Protein AF-A0A6H2NIH2-F1 (afdb_monomer_lite)

Foldseek 3Di:
DDWDWAAACVRDTDIHDPVNVVVQCVDVQCPVVVVVVSVQRNDAPDWDQDPVDNVDIDGDDDDCPRPPNPPD

Sequence (72 aa):
MVATLLLDYQSRPVRLTDERLEHILAHPEMMGMTALIAETLKNPQLVRQSRSDETAALYYRFYTQTTIGNWR

pLDDT: mean 86.3, std 14.31, range [40.66, 96.62]

Secondary structure (DSSP, 8-state):
--EEEEE-TT--EEEEEHHHHHHHHTSGGGTT-HHHHHHHHHS-SEEEE-SS-TT-EEEE---TTSSTT---

Radius of gyration: 13.25 Å; chains: 1; bounding box: 34×33×30 Å

Structure (mmCIF, N/CA/C/O backbone):
data_AF-A0A6H2NIH2-F1
#
_entry.id   AF-A0A6H2NIH2-F1
#
loop_
_atom_site.group_PDB
_atom_site.id
_atom_site.type_symbol
_atom_site.label_atom_id
_atom_site.label_alt_id
_atom_site.label_comp_id
_atom_site.label_asym_id
_atom_site.label_entity_id
_atom_site.label_seq_id
_atom_site.pdbx_PDB_ins_code
_atom_site.Cartn_x
_atom_site.Cartn_y
_atom_site.Cartn_z
_atom_site.occupancy
_atom_site.B_iso_or_equiv
_atom_site.auth_seq_id
_atom_site.auth_comp_id
_atom_site.auth_asym_id
_atom_site.auth_atom_id
_atom_site.pdbx_PDB_model_num
ATOM 1 N N . MET A 1 1 ? -7.046 19.674 -6.857 1.00 60.25 1 MET A N 1
ATOM 2 C CA . MET A 1 1 ? -6.740 18.562 -5.940 1.00 60.25 1 MET A CA 1
ATOM 3 C C . MET A 1 1 ? -7.885 17.573 -6.025 1.00 60.25 1 MET A C 1
ATOM 5 O O . MET A 1 1 ? -8.955 17.842 -5.483 1.00 60.25 1 MET A O 1
ATOM 9 N N . VAL A 1 2 ? -7.708 16.503 -6.792 1.00 79.12 2 VAL A N 1
ATOM 10 C CA . VAL A 1 2 ? -8.643 15.378 -6.847 1.00 79.12 2 VAL A CA 1
ATOM 11 C C . VAL A 1 2 ? -8.089 14.291 -5.921 1.00 79.12 2 VAL A C 1
ATOM 13 O O . VAL A 1 2 ? -6.893 14.215 -5.647 1.00 79.12 2 VAL A O 1
ATOM 16 N N . ALA A 1 3 ? -8.968 13.494 -5.327 1.00 84.94 3 ALA A N 1
ATOM 17 C CA . ALA A 1 3 ? -8.559 12.354 -4.524 1.00 84.94 3 ALA A CA 1
ATOM 18 C C . ALA A 1 3 ? -9.296 11.123 -5.028 1.00 84.94 3 ALA A C 1
ATOM 20 O O . ALA A 1 3 ? -10.522 11.132 -5.150 1.00 84.94 3 ALA A O 1
ATOM 21 N N . THR A 1 4 ? -8.544 10.065 -5.300 1.00 90.44 4 THR A N 1
ATOM 22 C CA . THR A 1 4 ? -9.104 8.771 -5.672 1.00 90.44 4 THR A CA 1
ATOM 23 C C . THR A 1 4 ? -9.411 7.985 -4.404 1.00 90.44 4 THR A C 1
ATOM 25 O O . THR A 1 4 ? -8.567 7.866 -3.510 1.00 90.44 4 THR A O 1
ATOM 28 N N . LEU A 1 5 ? -10.626 7.445 -4.316 1.00 93.06 5 LEU A N 1
ATOM 29 C CA . LEU A 1 5 ? -11.020 6.551 -3.234 1.00 93.06 5 LEU A CA 1
ATOM 30 C C . LEU A 1 5 ? -10.798 5.104 -3.671 1.00 93.06 5 LEU A C 1
ATOM 32 O O . LEU A 1 5 ? -11.445 4.618 -4.596 1.00 93.06 5 LEU A O 1
ATOM 36 N N . LEU A 1 6 ? -9.877 4.423 -3.001 1.00 93.69 6 LEU A N 1
ATOM 37 C CA . LEU A 1 6 ? -9.625 2.998 -3.173 1.00 93.69 6 LEU A CA 1
ATOM 38 C C . LEU A 1 6 ? -10.264 2.235 -2.016 1.00 93.69 6 LEU A C 1
ATOM 40 O O . LEU A 1 6 ? -10.457 2.781 -0.934 1.00 93.69 6 LEU A O 1
ATOM 44 N N . LEU A 1 7 ? -10.596 0.970 -2.242 1.00 95.25 7 LEU A N 1
ATOM 45 C CA . LEU A 1 7 ? -11.076 0.074 -1.196 1.00 95.25 7 LEU A CA 1
ATOM 46 C C . LEU A 1 7 ? -9.997 -0.965 -0.921 1.00 95.25 7 LEU A C 1
ATOM 48 O O . LEU A 1 7 ? -9.422 -1.514 -1.863 1.00 95.25 7 LEU A O 1
ATOM 52 N N . ASP A 1 8 ? -9.730 -1.219 0.355 1.00 95.19 8 ASP A N 1
ATOM 53 C CA . ASP A 1 8 ? -8.871 -2.327 0.757 1.00 95.19 8 ASP A CA 1
ATOM 54 C C . ASP A 1 8 ? -9.627 -3.673 0.776 1.00 95.19 8 ASP A C 1
ATOM 56 O O . ASP A 1 8 ? -10.828 -3.745 0.506 1.00 95.19 8 ASP A O 1
ATOM 60 N N . TYR A 1 9 ? -8.921 -4.751 1.125 1.00 96.06 9 TYR A N 1
ATOM 61 C CA . TYR A 1 9 ? -9.461 -6.113 1.242 1.00 96.06 9 TYR A CA 1
ATOM 62 C C . TYR A 1 9 ? -10.588 -6.280 2.273 1.00 96.06 9 TYR A C 1
ATOM 64 O O . TYR A 1 9 ? -11.318 -7.265 2.230 1.00 96.06 9 TYR A O 1
ATOM 72 N N . GLN A 1 10 ? -10.746 -5.328 3.195 1.00 95.81 10 GLN A N 1
ATOM 73 C CA . GLN A 1 10 ? -11.831 -5.275 4.177 1.00 95.81 10 GLN A CA 1
ATOM 74 C C . GLN A 1 10 ? -12.914 -4.265 3.775 1.00 95.81 10 GLN A C 1
ATOM 76 O O . GLN A 1 10 ? -13.761 -3.912 4.592 1.00 95.81 10 GLN A O 1
ATOM 81 N N . SER A 1 11 ? -12.904 -3.788 2.525 1.00 95.31 11 SER A N 1
ATOM 82 C CA . SER A 1 11 ? -13.793 -2.730 2.028 1.00 95.31 11 SER A CA 1
ATOM 83 C C . SER A 1 11 ? -13.665 -1.404 2.786 1.00 95.31 11 SER A C 1
ATOM 85 O O . SER A 1 11 ? -14.586 -0.587 2.783 1.00 95.31 11 SER A O 1
ATOM 87 N N . ARG A 1 12 ? -12.520 -1.156 3.428 1.00 94.50 12 ARG A N 1
ATOM 88 C CA . ARG A 1 12 ? -12.230 0.116 4.090 1.00 94.50 12 ARG A CA 1
ATOM 89 C C . ARG A 1 12 ? -11.736 1.126 3.053 1.00 94.50 12 ARG A C 1
ATOM 91 O O . ARG A 1 12 ? -10.878 0.788 2.231 1.00 94.50 12 ARG A O 1
ATOM 98 N N . PRO A 1 13 ? -12.245 2.368 3.082 1.00 94.62 13 PRO A N 1
ATOM 99 C CA . PRO A 1 13 ? -11.815 3.404 2.161 1.00 94.62 13 PRO A CA 1
ATOM 100 C C . PRO A 1 13 ? -10.384 3.862 2.461 1.00 94.62 13 PRO A C 1
ATOM 102 O O . PRO A 1 13 ? -10.058 4.253 3.580 1.00 94.62 13 PRO A O 1
ATOM 105 N N . VAL A 1 14 ? -9.549 3.882 1.428 1.00 93.25 14 VAL A N 1
ATOM 106 C CA . VAL A 1 14 ? -8.194 4.432 1.427 1.00 93.25 14 VAL A CA 1
ATOM 107 C C . VAL A 1 14 ? -8.160 5.590 0.441 1.00 93.25 14 VAL A C 1
ATOM 109 O O . VAL A 1 14 ? -8.421 5.424 -0.751 1.00 93.25 14 VAL A O 1
ATOM 112 N N . ARG A 1 15 ? -7.851 6.789 0.937 1.00 93.62 15 ARG A N 1
ATOM 113 C CA . ARG A 1 15 ? -7.798 7.999 0.113 1.00 93.62 15 ARG A CA 1
ATOM 114 C C . ARG A 1 15 ? -6.393 8.203 -0.445 1.00 93.62 15 ARG A C 1
ATOM 116 O O . ARG A 1 15 ? -5.460 8.438 0.320 1.00 93.62 15 ARG A O 1
ATOM 123 N N . LEU A 1 16 ? -6.270 8.174 -1.767 1.00 91.94 16 LEU A N 1
ATOM 124 C CA . LEU A 1 16 ? -5.040 8.487 -2.489 1.00 91.94 16 LEU A CA 1
ATOM 125 C C . LEU A 1 16 ? -5.191 9.858 -3.152 1.00 91.94 16 LEU A C 1
ATOM 127 O O . LEU A 1 16 ? -5.992 10.017 -4.071 1.00 91.94 16 LEU A O 1
ATOM 131 N N . THR A 1 17 ? -4.474 10.858 -2.642 1.00 93.19 17 THR A N 1
ATOM 132 C CA . THR A 1 17 ? -4.472 12.207 -3.228 1.00 93.19 17 THR A CA 1
ATOM 133 C C . THR A 1 17 ? -3.461 12.295 -4.364 1.00 93.19 17 THR A C 1
ATOM 135 O O . THR A 1 17 ? -2.502 11.518 -4.386 1.00 93.19 17 THR A O 1
ATOM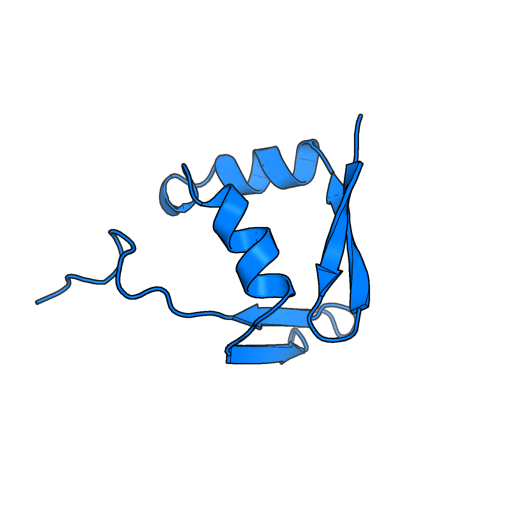 138 N N . ASP A 1 18 ? -3.662 13.249 -5.271 1.00 91.19 18 ASP A N 1
ATOM 139 C CA . ASP A 1 18 ? -2.745 13.498 -6.386 1.00 91.19 18 ASP A CA 1
ATOM 140 C C . ASP A 1 18 ? -1.307 13.738 -5.887 1.00 91.19 18 ASP A C 1
ATOM 142 O O . ASP A 1 18 ? -0.379 13.112 -6.387 1.00 91.19 18 ASP A O 1
ATOM 146 N N . GLU A 1 19 ? -1.115 14.513 -4.812 1.00 93.38 19 GLU A N 1
ATOM 147 C CA . GLU A 1 19 ? 0.220 14.821 -4.268 1.00 93.38 19 GLU A CA 1
ATOM 148 C C . GLU A 1 19 ? 0.919 13.571 -3.708 1.00 93.38 19 GLU A C 1
ATOM 150 O O . GLU A 1 19 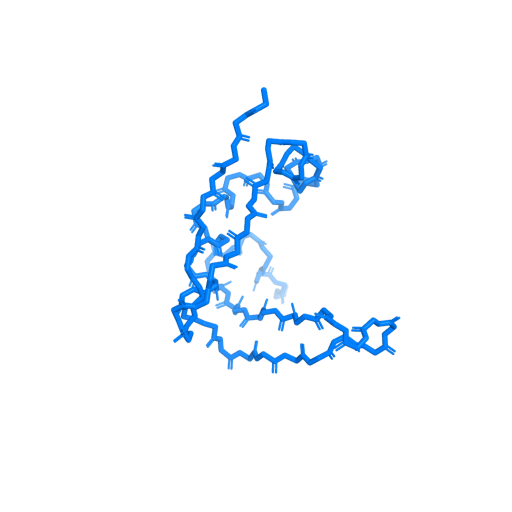? 2.133 13.400 -3.825 1.00 93.38 19 GLU A O 1
ATOM 155 N N . ARG A 1 20 ? 0.152 12.660 -3.091 1.00 90.94 20 ARG A N 1
ATOM 156 C CA . ARG A 1 20 ? 0.690 11.383 -2.599 1.00 90.94 20 ARG A CA 1
ATOM 157 C C . ARG A 1 20 ? 1.024 10.450 -3.752 1.00 90.94 20 ARG A C 1
ATOM 159 O O . ARG A 1 20 ? 2.029 9.749 -3.675 1.00 90.94 20 ARG A O 1
ATOM 166 N N . LEU A 1 21 ? 0.199 10.429 -4.795 1.00 90.81 21 LEU A N 1
ATOM 167 C CA . LEU A 1 21 ? 0.471 9.641 -5.990 1.00 90.81 21 LEU A CA 1
ATOM 168 C C . LEU A 1 21 ? 1.732 10.146 -6.701 1.00 90.81 21 LEU A C 1
ATOM 170 O O . LEU A 1 21 ? 2.593 9.336 -7.027 1.00 90.81 21 LEU A O 1
ATOM 174 N N . GLU A 1 22 ? 1.884 11.459 -6.873 1.00 91.12 22 GLU A N 1
ATOM 175 C CA . GLU A 1 22 ? 3.096 12.069 -7.433 1.00 91.12 22 GLU A CA 1
ATOM 176 C C . GLU A 1 22 ? 4.339 11.710 -6.614 1.00 91.12 22 GLU A C 1
ATOM 178 O O . GLU A 1 22 ? 5.352 11.307 -7.182 1.00 91.12 22 GLU A O 1
ATOM 183 N N . HIS A 1 23 ? 4.256 11.764 -5.280 1.00 91.81 23 HIS A N 1
ATOM 184 C CA . HIS A 1 23 ? 5.366 11.366 -4.413 1.00 91.81 23 HIS A CA 1
ATOM 185 C C . HIS A 1 23 ? 5.753 9.884 -4.578 1.00 91.81 23 HIS A C 1
ATOM 187 O O . HIS A 1 23 ? 6.937 9.545 -4.592 1.00 91.81 23 HIS A O 1
ATOM 193 N N . ILE A 1 24 ? 4.770 8.992 -4.738 1.00 89.81 24 ILE A N 1
ATOM 194 C CA . ILE A 1 24 ? 5.022 7.570 -5.016 1.00 89.81 24 ILE A CA 1
ATOM 195 C C . ILE A 1 24 ? 5.689 7.409 -6.387 1.00 89.81 24 ILE A C 1
ATOM 197 O O . ILE A 1 24 ? 6.679 6.694 -6.496 1.00 89.81 24 ILE A O 1
ATOM 201 N N . LEU A 1 25 ? 5.189 8.091 -7.421 1.00 89.44 25 LEU A N 1
ATOM 202 C CA . LEU A 1 25 ? 5.702 7.994 -8.792 1.00 89.44 25 LEU A CA 1
ATOM 203 C C . LEU A 1 25 ? 7.052 8.692 -9.009 1.00 89.44 25 LEU A C 1
ATOM 205 O O . LEU A 1 25 ? 7.714 8.416 -10.006 1.00 89.44 25 LEU A O 1
ATOM 209 N N . ALA A 1 26 ? 7.486 9.548 -8.080 1.00 91.25 26 ALA A N 1
ATOM 210 C CA . ALA A 1 26 ? 8.833 10.117 -8.080 1.00 91.25 26 ALA A CA 1
ATOM 211 C C . ALA A 1 26 ? 9.931 9.054 -7.864 1.00 91.25 26 ALA A C 1
ATOM 213 O O . ALA A 1 26 ? 11.099 9.309 -8.153 1.00 91.25 26 ALA A O 1
ATOM 214 N N . HIS A 1 27 ? 9.559 7.867 -7.378 1.00 88.38 27 HIS A N 1
ATOM 215 C CA . HIS A 1 27 ? 10.447 6.720 -7.237 1.00 88.38 27 HIS A CA 1
ATOM 216 C C . HIS A 1 27 ? 10.490 5.920 -8.555 1.00 88.38 27 HIS A C 1
ATOM 218 O O . HIS A 1 27 ? 9.446 5.417 -8.988 1.00 88.38 27 HIS A O 1
ATOM 224 N N . PRO A 1 28 ? 11.658 5.777 -9.217 1.00 86.00 28 PRO A N 1
ATOM 225 C CA .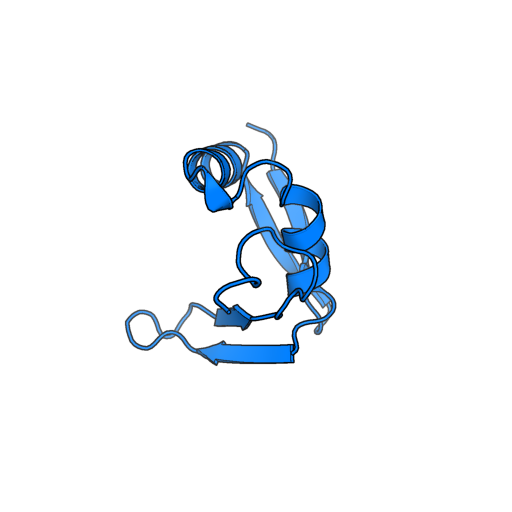 PRO A 1 28 ? 11.764 5.110 -10.517 1.00 86.00 28 PRO A CA 1
ATOM 226 C C . PRO A 1 28 ? 11.198 3.685 -10.549 1.00 86.00 28 PRO A C 1
ATOM 228 O O . PRO A 1 28 ? 10.638 3.265 -11.559 1.00 86.00 28 PRO A O 1
ATOM 231 N N . GLU A 1 29 ? 11.302 2.953 -9.440 1.00 84.31 29 GLU A N 1
ATOM 232 C CA . GLU A 1 29 ? 10.770 1.601 -9.268 1.00 84.31 29 GLU A CA 1
ATOM 233 C C . GLU A 1 29 ? 9.235 1.525 -9.288 1.00 84.31 29 GLU A C 1
ATOM 235 O O . GLU A 1 29 ? 8.676 0.459 -9.545 1.00 84.31 29 GLU A O 1
ATOM 240 N N . MET A 1 30 ? 8.548 2.646 -9.050 1.00 86.25 30 MET A N 1
ATOM 241 C CA . MET A 1 30 ? 7.086 2.738 -9.026 1.00 86.25 30 MET A CA 1
ATOM 242 C C . MET A 1 30 ? 6.489 3.222 -10.352 1.00 86.25 30 MET A C 1
ATOM 244 O O . MET A 1 30 ? 5.263 3.238 -10.502 1.00 86.25 30 MET A O 1
ATOM 248 N N . MET A 1 31 ? 7.314 3.596 -11.336 1.00 81.56 31 MET A N 1
ATOM 249 C CA . MET A 1 31 ? 6.823 4.028 -12.646 1.00 81.56 31 MET A CA 1
ATOM 250 C C . MET A 1 31 ? 6.001 2.919 -13.319 1.00 81.56 31 MET A C 1
ATOM 252 O O . MET A 1 31 ? 6.450 1.786 -13.474 1.00 81.56 31 MET A O 1
ATOM 256 N N . GLY A 1 32 ? 4.767 3.248 -13.712 1.00 81.88 32 GLY A N 1
ATOM 257 C CA . GLY A 1 32 ? 3.826 2.291 -14.308 1.00 81.88 32 GLY A CA 1
ATOM 258 C C . GLY A 1 32 ? 3.131 1.353 -13.310 1.00 81.88 32 GLY A C 1
ATOM 259 O O . GLY A 1 32 ? 2.272 0.574 -13.716 1.00 81.88 32 GLY A O 1
ATOM 260 N N . MET A 1 33 ? 3.428 1.448 -12.008 1.00 84.06 33 MET A N 1
ATOM 261 C CA . MET A 1 33 ? 2.890 0.542 -10.981 1.00 84.06 33 MET A CA 1
ATOM 262 C C . MET A 1 33 ? 1.579 1.029 -10.346 1.00 84.06 33 MET A C 1
ATOM 264 O O . MET A 1 33 ? 1.045 0.370 -9.456 1.00 84.06 33 MET A O 1
ATOM 268 N N . THR A 1 34 ? 1.005 2.149 -10.799 1.00 85.00 34 THR A N 1
ATOM 269 C CA . THR A 1 34 ? -0.212 2.748 -10.214 1.00 85.00 34 THR A CA 1
ATOM 270 C C . THR A 1 34 ? -1.379 1.763 -10.115 1.00 85.00 34 THR A C 1
ATOM 272 O O . THR A 1 34 ? -2.053 1.700 -9.088 1.00 85.00 34 THR A O 1
ATOM 275 N N . ALA A 1 35 ? -1.599 0.944 -11.150 1.00 86.12 35 ALA A N 1
ATOM 276 C CA . ALA A 1 35 ? -2.656 -0.070 -11.143 1.00 86.12 35 ALA A CA 1
ATOM 277 C C . ALA A 1 35 ? -2.428 -1.152 -10.068 1.00 86.12 35 ALA A C 1
ATOM 279 O O . ALA A 1 35 ? -3.385 -1.652 -9.474 1.00 86.12 35 ALA A O 1
ATOM 280 N N . LEU A 1 36 ? -1.164 -1.466 -9.763 1.00 91.50 36 LEU A N 1
ATOM 281 C CA . LEU A 1 36 ? -0.802 -2.442 -8.738 1.00 91.50 36 LEU A CA 1
ATOM 282 C C . LEU A 1 36 ? -1.048 -1.920 -7.321 1.00 91.50 36 LEU A C 1
ATOM 284 O O . LEU A 1 36 ? -1.222 -2.726 -6.412 1.00 91.50 36 LEU A O 1
ATOM 288 N N . ILE A 1 37 ? -1.112 -0.602 -7.102 1.00 92.06 37 ILE A N 1
ATOM 289 C CA . ILE A 1 37 ? -1.458 -0.035 -5.788 1.00 92.06 37 ILE A CA 1
ATOM 290 C C . ILE A 1 37 ? -2.880 -0.461 -5.407 1.00 92.06 37 ILE A C 1
ATOM 292 O O . ILE A 1 37 ? -3.095 -1.030 -4.337 1.00 92.06 37 ILE A O 1
ATOM 296 N N . ALA A 1 38 ? -3.843 -0.242 -6.307 1.00 92.56 38 ALA A N 1
ATOM 297 C CA . ALA A 1 38 ? -5.233 -0.626 -6.084 1.00 92.56 38 ALA A CA 1
ATOM 298 C C . ALA A 1 38 ? -5.390 -2.148 -5.921 1.00 92.56 38 ALA A C 1
ATOM 300 O O . ALA A 1 38 ? -6.122 -2.598 -5.041 1.00 92.56 38 ALA A O 1
ATOM 301 N N . GLU A 1 39 ? -4.672 -2.938 -6.724 1.00 94.25 39 GLU A N 1
ATOM 302 C CA . GLU A 1 39 ? -4.683 -4.402 -6.620 1.00 94.25 39 GLU A CA 1
ATOM 303 C C . GLU A 1 39 ? -4.083 -4.899 -5.296 1.00 94.25 39 GLU A C 1
ATOM 305 O O . GLU A 1 39 ? -4.635 -5.791 -4.653 1.00 94.25 39 GLU A O 1
ATOM 310 N N . THR A 1 40 ? -2.988 -4.287 -4.843 1.00 95.38 40 THR A N 1
ATOM 311 C CA . THR A 1 40 ? -2.345 -4.618 -3.563 1.00 95.38 40 THR A CA 1
ATOM 312 C C . THR A 1 40 ? -3.260 -4.311 -2.382 1.00 95.38 40 THR A C 1
ATOM 314 O O . THR A 1 40 ? -3.312 -5.094 -1.439 1.00 95.38 40 THR A O 1
ATOM 317 N N . LEU A 1 41 ? -4.006 -3.203 -2.432 1.00 95.44 41 LEU A N 1
ATOM 318 C CA . LEU A 1 41 ? -4.978 -2.863 -1.391 1.00 95.44 41 LEU A CA 1
ATOM 319 C C . LEU A 1 41 ? -6.139 -3.859 -1.345 1.00 95.44 41 LEU A C 1
ATOM 321 O O . LEU A 1 41 ? -6.507 -4.297 -0.255 1.00 95.44 41 LEU A O 1
ATOM 325 N N . LYS A 1 42 ? -6.698 -4.230 -2.504 1.00 95.75 42 LYS A N 1
ATOM 326 C CA . LYS A 1 42 ? -7.839 -5.156 -2.603 1.00 95.75 42 LYS A CA 1
ATOM 327 C C . LYS A 1 42 ? -7.478 -6.591 -2.238 1.00 95.75 42 LYS A C 1
ATOM 329 O O . LYS A 1 42 ? -8.277 -7.281 -1.620 1.00 95.75 42 LYS A O 1
ATOM 334 N N . ASN A 1 43 ? -6.289 -7.031 -2.631 1.00 95.88 43 ASN A N 1
ATOM 335 C CA . ASN A 1 43 ? -5.867 -8.424 -2.550 1.00 95.88 43 ASN A CA 1
ATOM 336 C C . ASN A 1 43 ? -4.418 -8.524 -2.017 1.00 95.88 43 ASN A C 1
ATOM 338 O O . ASN A 1 43 ? -3.528 -8.974 -2.746 1.00 95.88 43 ASN A O 1
ATOM 342 N N . PRO A 1 44 ? -4.130 -8.081 -0.781 1.00 96.56 44 PRO A N 1
ATOM 343 C CA . PRO A 1 44 ? -2.799 -8.174 -0.195 1.00 96.56 44 PRO A CA 1
ATOM 344 C C . PRO A 1 44 ? -2.461 -9.626 0.155 1.00 96.56 44 PRO A C 1
ATOM 346 O O . PRO A 1 44 ? -3.326 -10.404 0.549 1.00 96.56 44 PRO A O 1
ATOM 349 N N . GLN A 1 45 ? -1.179 -9.983 0.086 1.00 96.62 45 GLN A N 1
ATOM 350 C CA . GLN A 1 45 ? -0.694 -11.261 0.623 1.00 96.62 45 GLN A CA 1
ATOM 351 C C . GLN A 1 45 ? -0.355 -11.160 2.109 1.00 96.62 45 GLN A C 1
ATOM 353 O O . GLN A 1 45 ? -0.455 -12.137 2.847 1.00 96.62 45 GLN A O 1
ATOM 358 N N . LEU A 1 46 ? 0.067 -9.977 2.553 1.00 96.12 46 LEU A N 1
ATOM 359 C CA . LEU A 1 46 ? 0.419 -9.718 3.938 1.00 96.12 46 LEU A CA 1
ATOM 360 C C . LEU A 1 46 ? 0.012 -8.297 4.305 1.00 96.12 46 LEU A C 1
ATOM 362 O O . LEU A 1 46 ? 0.311 -7.350 3.582 1.00 96.12 46 LEU A O 1
ATOM 366 N N . VAL A 1 47 ? -0.620 -8.150 5.465 1.00 96.25 47 VAL A N 1
ATOM 367 C CA . VAL A 1 47 ? -0.903 -6.847 6.068 1.00 96.25 47 VAL A CA 1
ATOM 368 C C . VAL A 1 47 ? -0.225 -6.792 7.428 1.00 96.25 47 VAL A C 1
ATOM 370 O O . VAL A 1 47 ? -0.300 -7.746 8.206 1.00 96.25 47 VAL A O 1
ATOM 373 N N . ARG A 1 48 ? 0.494 -5.704 7.698 1.00 95.62 48 ARG A N 1
ATOM 374 C CA . ARG A 1 48 ? 1.218 -5.479 8.955 1.00 95.62 48 ARG A CA 1
ATOM 375 C C . ARG A 1 48 ? 0.880 -4.106 9.504 1.00 95.62 48 ARG A C 1
ATOM 377 O O . ARG A 1 48 ? 0.742 -3.160 8.743 1.00 95.62 48 ARG A O 1
ATOM 384 N N . GLN A 1 49 ? 0.784 -3.987 10.819 1.00 96.06 49 GLN A N 1
ATOM 385 C CA . GLN A 1 49 ? 0.785 -2.680 11.464 1.00 96.06 49 GLN A CA 1
ATOM 386 C C . GLN A 1 49 ? 2.197 -2.089 11.380 1.00 96.06 49 GLN A C 1
ATOM 388 O O . GLN A 1 49 ? 3.182 -2.821 11.530 1.00 96.06 49 GLN A O 1
ATOM 393 N N . SER A 1 50 ? 2.307 -0.791 11.107 1.00 92.44 50 SER A N 1
ATOM 394 C CA . SER A 1 50 ? 3.599 -0.111 11.142 1.00 92.44 50 SER A CA 1
ATOM 395 C C . SER A 1 50 ? 4.152 -0.095 12.568 1.00 92.44 50 SER A C 1
ATOM 397 O O . SER A 1 50 ? 3.422 0.044 13.544 1.00 92.44 50 SER A O 1
ATOM 399 N N . ARG A 1 51 ? 5.475 -0.240 12.690 1.00 94.19 51 ARG A N 1
ATOM 400 C CA . ARG A 1 51 ? 6.176 -0.212 13.984 1.00 94.19 51 ARG A CA 1
ATOM 401 C C . ARG A 1 51 ? 6.367 1.204 14.525 1.00 94.19 51 ARG A C 1
ATOM 403 O O . ARG A 1 51 ? 6.613 1.358 15.713 1.00 94.19 51 ARG A O 1
ATOM 410 N N . SER A 1 52 ? 6.338 2.205 13.648 1.00 93.69 52 SER A N 1
ATOM 411 C CA . SER A 1 52 ? 6.554 3.614 13.994 1.00 93.69 52 SER A CA 1
ATOM 412 C C . SER A 1 52 ? 5.257 4.419 14.050 1.00 93.69 52 SER A C 1
ATOM 414 O O . SER A 1 52 ? 5.272 5.547 14.525 1.00 93.69 52 SER A O 1
ATOM 416 N N . ASP A 1 53 ? 4.159 3.862 13.538 1.00 92.75 53 ASP A N 1
ATOM 417 C CA . ASP A 1 53 ? 2.845 4.498 13.513 1.00 92.75 53 ASP A CA 1
ATOM 418 C C . ASP A 1 53 ? 1.766 3.425 13.685 1.00 92.75 53 ASP A C 1
ATOM 420 O O . ASP A 1 53 ? 1.441 2.686 12.756 1.00 92.75 53 ASP A O 1
ATOM 424 N N . GLU A 1 54 ? 1.199 3.337 14.885 1.00 92.12 54 GLU A N 1
ATOM 425 C CA . GLU A 1 54 ? 0.181 2.337 15.215 1.00 92.12 54 GLU A CA 1
ATOM 426 C C . GLU A 1 54 ? -1.112 2.504 14.404 1.00 92.12 54 GLU A C 1
ATOM 428 O O . GLU A 1 54 ? -1.895 1.559 14.293 1.00 92.12 54 GLU A O 1
ATOM 433 N N . THR A 1 55 ? -1.333 3.677 13.809 1.00 90.50 55 THR A N 1
ATOM 434 C CA . THR A 1 55 ? -2.507 3.960 12.977 1.00 90.50 55 THR A CA 1
ATOM 435 C C . THR A 1 55 ? -2.303 3.562 11.514 1.00 90.50 55 THR A C 1
ATOM 437 O O . THR A 1 55 ? -3.272 3.459 10.758 1.00 90.50 55 THR A O 1
ATOM 440 N N . ALA A 1 56 ? -1.060 3.282 11.109 1.00 89.44 56 ALA A N 1
ATOM 441 C CA . ALA A 1 56 ? -0.721 2.921 9.743 1.00 89.44 56 ALA A CA 1
ATOM 442 C C . ALA A 1 56 ? -0.696 1.398 9.533 1.00 89.44 56 ALA A C 1
ATOM 444 O O . ALA A 1 56 ? -0.049 0.642 10.262 1.00 89.44 56 ALA A O 1
ATOM 445 N N . ALA A 1 57 ? -1.350 0.953 8.458 1.00 94.00 57 ALA A N 1
ATOM 446 C CA . ALA A 1 57 ? -1.276 -0.416 7.961 1.00 94.00 57 ALA A CA 1
ATOM 447 C C . ALA A 1 57 ? -0.435 -0.477 6.677 1.00 94.00 57 ALA A C 1
ATOM 449 O O . ALA A 1 57 ? -0.623 0.312 5.752 1.00 94.00 57 ALA A O 1
ATOM 450 N N . LEU A 1 58 ? 0.473 -1.444 6.622 1.00 94.81 58 LEU A N 1
ATOM 451 C CA . LEU A 1 58 ? 1.365 -1.736 5.509 1.00 94.81 58 LEU A CA 1
ATOM 452 C C . LEU A 1 58 ? 0.831 -2.956 4.756 1.00 94.81 58 LEU A C 1
ATOM 454 O O . LEU A 1 58 ? 0.662 -4.024 5.347 1.00 94.81 58 LEU A O 1
ATOM 458 N N . TYR A 1 59 ? 0.569 -2.790 3.462 1.00 96.00 59 TYR A N 1
ATOM 459 C CA . TYR A 1 59 ? 0.026 -3.821 2.579 1.00 96.00 59 TYR A CA 1
ATOM 460 C C . TYR A 1 59 ? 1.131 -4.305 1.650 1.00 96.00 59 TYR A C 1
ATOM 462 O O . TYR A 1 59 ? 1.727 -3.510 0.927 1.00 96.00 59 TYR A O 1
ATOM 470 N N . TYR A 1 60 ? 1.385 -5.607 1.652 1.00 94.44 60 TYR A N 1
ATOM 471 C CA . TYR A 1 60 ? 2.408 -6.222 0.824 1.00 94.44 60 TYR A CA 1
ATOM 472 C C . TYR A 1 60 ? 1.783 -7.211 -0.145 1.00 94.44 60 TYR A C 1
ATOM 474 O O . TYR A 1 60 ? 0.993 -8.085 0.234 1.00 94.44 60 TYR A O 1
ATOM 482 N N . ARG A 1 61 ? 2.207 -7.100 -1.400 1.00 92.69 61 ARG A N 1
ATOM 483 C CA . ARG A 1 61 ? 1.990 -8.102 -2.430 1.00 92.69 61 ARG A CA 1
ATOM 484 C C . ARG A 1 61 ? 3.245 -8.223 -3.273 1.00 92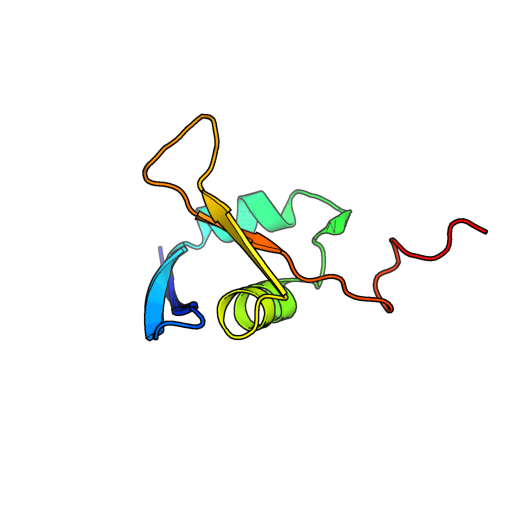.69 61 ARG A C 1
ATOM 486 O O . ARG A 1 61 ? 3.795 -7.226 -3.730 1.00 92.69 61 ARG A O 1
ATOM 493 N N . PHE A 1 62 ? 3.689 -9.455 -3.448 1.00 87.88 62 PHE A N 1
ATOM 494 C CA . PHE A 1 62 ? 4.805 -9.798 -4.299 1.00 87.88 62 PHE A CA 1
ATOM 495 C C . PHE A 1 62 ? 4.311 -9.978 -5.735 1.00 87.88 62 PHE A C 1
ATOM 497 O O . PHE A 1 62 ? 3.352 -10.711 -5.988 1.00 87.88 62 PHE A O 1
ATOM 504 N N . TYR A 1 63 ? 4.974 -9.312 -6.673 1.00 84.00 63 TYR A N 1
ATOM 505 C CA . TYR A 1 63 ? 4.697 -9.421 -8.099 1.00 84.00 63 TYR A CA 1
ATOM 506 C C . TYR A 1 63 ? 5.920 -10.051 -8.766 1.00 84.00 63 TYR A C 1
ATOM 508 O O . TYR A 1 63 ? 6.996 -9.472 -8.764 1.00 84.00 63 TYR A O 1
ATOM 516 N N . THR A 1 64 ? 5.766 -11.248 -9.332 1.00 71.81 64 THR A N 1
ATOM 517 C CA . THR A 1 64 ? 6.860 -12.002 -9.978 1.00 71.81 64 THR A CA 1
ATOM 518 C C . THR A 1 64 ? 7.268 -11.443 -11.346 1.00 71.81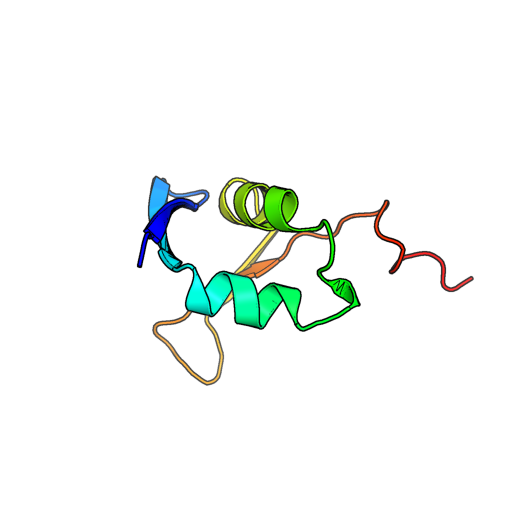 64 THR A C 1
ATOM 520 O O . THR A 1 64 ? 8.277 -11.865 -11.899 1.00 71.81 64 THR A O 1
ATOM 523 N N . GLN A 1 65 ? 6.482 -10.516 -11.903 1.00 61.97 65 GLN A N 1
ATOM 524 C CA . GLN A 1 65 ? 6.698 -9.881 -13.210 1.00 61.97 65 GLN A CA 1
ATOM 525 C C . GLN A 1 65 ? 7.094 -8.402 -13.104 1.00 61.97 65 GLN A C 1
ATOM 527 O O . GLN A 1 65 ? 6.967 -7.656 -14.072 1.00 61.97 65 GLN A O 1
ATOM 532 N N . THR A 1 66 ? 7.559 -7.940 -11.946 1.00 53.62 66 THR A N 1
ATOM 533 C CA . THR A 1 66 ? 8.206 -6.629 -11.873 1.00 53.62 66 THR A CA 1
ATOM 534 C C . THR A 1 66 ? 9.678 -6.796 -12.241 1.00 53.62 66 THR A C 1
ATOM 536 O O . THR A 1 66 ? 10.300 -7.812 -11.933 1.00 53.62 66 THR A O 1
ATOM 539 N N . THR A 1 67 ? 10.272 -5.790 -12.889 1.00 53.91 67 THR A N 1
ATOM 540 C CA . THR A 1 67 ? 11.718 -5.732 -13.192 1.00 53.91 67 THR A CA 1
ATOM 541 C C . THR A 1 67 ? 12.589 -5.964 -11.947 1.00 53.91 67 THR A C 1
ATOM 543 O O . THR A 1 67 ? 13.764 -6.281 -12.073 1.00 53.91 67 THR A O 1
ATOM 546 N N . ILE A 1 68 ? 12.001 -5.881 -10.748 1.00 53.47 68 ILE A N 1
ATOM 547 C CA . ILE A 1 68 ? 12.574 -6.243 -9.453 1.00 53.47 68 ILE A CA 1
ATOM 548 C C . ILE A 1 68 ? 12.179 -7.688 -9.081 1.00 53.47 68 ILE A C 1
ATOM 550 O O . ILE A 1 68 ? 11.372 -7.932 -8.190 1.00 53.47 68 ILE A O 1
ATOM 554 N N . GLY A 1 69 ? 12.739 -8.660 -9.800 1.00 45.91 69 GLY A N 1
ATOM 555 C CA . GLY A 1 69 ? 12.626 -10.090 -9.485 1.00 45.91 69 GLY A CA 1
ATOM 556 C C . GLY A 1 69 ? 13.657 -11.002 -10.163 1.00 45.91 69 GLY A C 1
ATOM 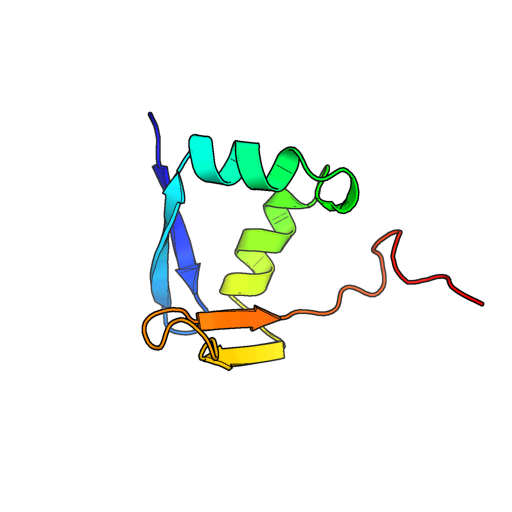557 O O . GLY A 1 69 ? 13.680 -12.194 -9.878 1.00 45.91 69 GLY A O 1
ATOM 558 N N . ASN A 1 70 ? 14.532 -10.471 -11.025 1.00 40.94 70 ASN A N 1
ATOM 559 C CA . ASN A 1 70 ? 15.504 -11.251 -11.795 1.00 40.94 70 ASN A CA 1
ATOM 560 C C . ASN A 1 70 ? 16.965 -11.034 -11.337 1.00 40.94 70 ASN A C 1
ATOM 562 O O . ASN A 1 70 ? 17.820 -10.619 -12.113 1.00 40.94 70 ASN A O 1
ATOM 566 N N . TRP A 1 71 ? 17.250 -11.309 -10.061 1.00 48.69 71 TRP A N 1
ATOM 567 C CA . TRP A 1 71 ? 18.610 -11.364 -9.518 1.00 48.69 71 TRP A CA 1
ATOM 568 C C . TRP A 1 71 ? 18.955 -12.845 -9.487 1.00 48.69 71 TRP A C 1
ATOM 570 O O . TRP A 1 71 ? 18.736 -13.524 -8.483 1.00 48.69 71 TRP A O 1
ATOM 580 N N . ARG A 1 72 ? 19.370 -13.353 -10.645 1.00 40.66 72 ARG A N 1
ATOM 581 C CA . ARG A 1 72 ? 20.021 -14.652 -10.763 1.00 40.66 72 ARG A CA 1
ATOM 582 C C . ARG A 1 72 ? 21.523 -14.443 -10.853 1.00 40.66 72 ARG A C 1
ATOM 584 O O . ARG A 1 72 ? 21.921 -13.443 -11.489 1.00 40.66 72 ARG A O 1
#